Protein AF-A0AA91EGI0-F1 (afdb_monomer_lite)

Structure (mmCIF, N/CA/C/O backbone):
data_AF-A0AA91EGI0-F1
#
_entry.id   AF-A0AA91EGI0-F1
#
loop_
_atom_site.group_PDB
_atom_site.id
_atom_site.type_symbol
_atom_site.label_atom_id
_atom_site.label_alt_id
_atom_site.label_comp_id
_atom_site.label_asym_id
_atom_site.label_entity_id
_atom_site.label_seq_id
_atom_site.pdbx_PDB_ins_code
_atom_site.Cartn_x
_atom_site.Cartn_y
_atom_site.Cartn_z
_atom_site.occupancy
_atom_site.B_iso_or_equiv
_atom_site.auth_seq_id
_atom_site.auth_comp_id
_atom_site.auth_asym_id
_atom_site.auth_atom_id
_atom_site.pdbx_PDB_model_num
ATOM 1 N N . MET A 1 1 ? 1.683 24.222 38.535 1.00 49.41 1 MET A N 1
ATOM 2 C CA . MET A 1 1 ? 1.880 23.011 37.699 1.00 49.41 1 MET A CA 1
ATOM 3 C C . MET A 1 1 ? 2.970 23.287 36.663 1.00 49.41 1 MET A C 1
ATOM 5 O O . MET A 1 1 ? 3.128 24.421 36.233 1.00 49.41 1 MET A O 1
ATOM 9 N N . ARG A 1 2 ? 3.808 22.290 36.370 1.00 57.62 2 ARG A N 1
ATOM 10 C CA . ARG A 1 2 ? 5.199 22.400 35.882 1.00 57.62 2 ARG A CA 1
ATOM 11 C C . ARG A 1 2 ? 5.306 22.775 34.382 1.00 57.62 2 ARG A C 1
ATOM 13 O O . ARG A 1 2 ? 5.744 21.959 33.579 1.00 57.62 2 ARG A O 1
ATOM 20 N N . GLN A 1 3 ? 4.933 24.004 34.001 1.00 60.72 3 GLN A N 1
ATOM 21 C CA . GLN A 1 3 ? 4.967 24.496 32.603 1.00 60.72 3 GLN A CA 1
ATOM 22 C C . GLN A 1 3 ? 6.351 24.396 31.936 1.00 60.72 3 GLN A C 1
ATOM 24 O O . GLN A 1 3 ? 6.441 24.100 30.748 1.00 60.72 3 GLN A O 1
ATOM 29 N N . LYS A 1 4 ? 7.435 24.549 32.710 1.00 59.44 4 LYS A N 1
ATOM 30 C CA . LYS A 1 4 ? 8.814 24.420 32.206 1.00 59.44 4 LYS A CA 1
ATOM 31 C C . LYS A 1 4 ? 9.086 23.040 31.590 1.00 59.44 4 LYS A C 1
ATOM 33 O O . LYS A 1 4 ? 9.701 22.957 30.539 1.00 59.44 4 LYS A O 1
ATOM 38 N N . ASN A 1 5 ? 8.549 21.967 32.178 1.00 68.62 5 ASN A N 1
ATOM 39 C CA . ASN A 1 5 ? 8.732 20.611 31.651 1.00 68.62 5 ASN A CA 1
ATOM 40 C C . ASN A 1 5 ? 7.933 20.360 30.367 1.00 68.62 5 ASN A C 1
ATOM 42 O O . ASN A 1 5 ? 8.376 19.580 29.530 1.00 68.62 5 ASN A O 1
ATOM 46 N N . LEU A 1 6 ? 6.763 20.988 30.222 1.00 75.50 6 LEU A N 1
ATOM 47 C CA . LEU A 1 6 ? 5.947 20.899 29.008 1.00 75.50 6 LEU A CA 1
ATOM 48 C C . LEU A 1 6 ? 6.646 21.597 27.843 1.00 75.50 6 LEU A C 1
ATOM 50 O O . LEU A 1 6 ? 6.761 21.010 26.776 1.00 75.50 6 LEU A O 1
ATOM 54 N N . PHE A 1 7 ? 7.200 22.789 28.077 1.00 80.06 7 PHE A N 1
ATOM 55 C CA . PHE A 1 7 ? 7.939 23.520 27.051 1.00 80.06 7 PHE A CA 1
ATOM 56 C C . PHE A 1 7 ? 9.183 22.755 26.582 1.00 80.06 7 PHE A C 1
ATOM 58 O O . PHE A 1 7 ? 9.381 22.587 25.383 1.00 80.06 7 PHE A O 1
ATOM 65 N N . THR A 1 8 ? 9.977 22.205 27.509 1.00 81.38 8 THR A N 1
ATOM 66 C CA . THR A 1 8 ? 11.147 21.384 27.155 1.00 81.38 8 THR A CA 1
ATOM 67 C C . THR A 1 8 ? 10.755 20.119 26.386 1.00 81.38 8 THR A C 1
ATOM 69 O O . THR A 1 8 ? 11.442 19.753 25.438 1.00 81.38 8 THR A O 1
ATOM 72 N N . LYS A 1 9 ? 9.640 19.466 26.743 1.00 83.44 9 LYS A N 1
ATOM 73 C CA . LYS A 1 9 ? 9.131 18.284 26.025 1.00 83.44 9 LYS A CA 1
ATOM 74 C C . LYS A 1 9 ? 8.638 18.629 24.618 1.00 83.44 9 LYS A C 1
ATOM 76 O O . LYS A 1 9 ? 8.975 17.910 23.686 1.00 83.44 9 LYS A O 1
ATOM 81 N N . SER A 1 10 ? 7.896 19.724 24.453 1.00 86.44 10 SER A N 1
ATOM 82 C CA . SER A 1 10 ? 7.424 20.175 23.137 1.00 86.44 10 SER A CA 1
ATOM 83 C C . SER A 1 10 ? 8.574 20.637 22.243 1.00 86.44 10 SER A C 1
ATOM 85 O O . SER A 1 10 ? 8.596 20.302 21.064 1.00 86.44 10 SER A O 1
ATOM 87 N N . ALA A 1 11 ? 9.563 21.341 22.802 1.00 87.12 11 ALA A N 1
ATOM 88 C CA . ALA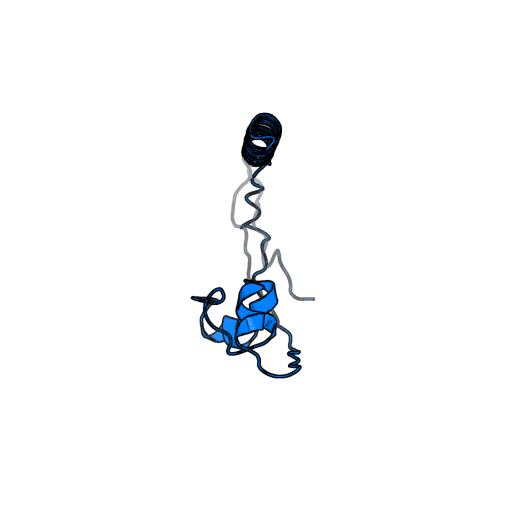 A 1 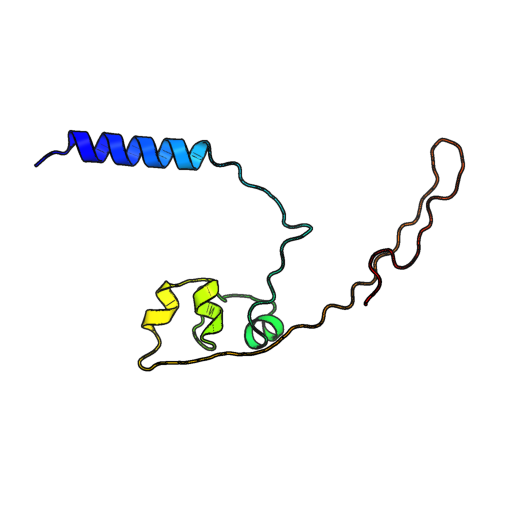11 ? 10.763 21.747 22.073 1.00 87.12 11 ALA A CA 1
ATOM 89 C C . ALA A 1 11 ? 11.605 20.536 21.644 1.00 87.12 11 ALA A C 1
ATOM 91 O O . ALA A 1 11 ? 12.072 20.487 20.510 1.00 87.12 11 ALA A O 1
ATOM 92 N N . LEU A 1 12 ? 11.748 19.530 22.515 1.00 88.00 12 LEU A N 1
ATOM 93 C CA . LEU A 1 12 ? 12.426 18.279 22.179 1.00 88.00 12 LEU A CA 1
ATOM 94 C C . LEU A 1 12 ? 11.671 17.502 21.092 1.00 88.00 12 LEU A C 1
ATOM 96 O O . LEU A 1 12 ? 12.293 17.034 20.147 1.00 88.00 12 LEU A O 1
ATOM 100 N N . ALA A 1 13 ? 10.342 17.401 21.187 1.00 85.94 13 ALA A N 1
ATOM 101 C CA . ALA A 1 13 ? 9.519 16.748 20.169 1.00 85.94 13 ALA A CA 1
ATOM 102 C C . ALA A 1 13 ? 9.614 17.461 18.810 1.00 85.94 13 ALA A C 1
ATOM 104 O O . ALA A 1 13 ? 9.762 16.802 17.785 1.00 85.94 13 ALA A O 1
ATOM 105 N N . ALA A 1 14 ? 9.603 18.798 18.802 1.00 87.06 14 ALA A N 1
ATOM 106 C CA . ALA A 1 14 ? 9.803 19.590 17.592 1.00 87.06 14 ALA A CA 1
ATOM 107 C C . ALA A 1 14 ? 11.211 19.391 17.006 1.00 87.06 14 ALA A C 1
ATOM 109 O O . ALA A 1 14 ? 11.347 19.200 15.802 1.00 87.06 14 ALA A O 1
ATOM 110 N N . ALA A 1 15 ? 12.251 19.370 17.844 1.00 86.50 15 ALA A N 1
ATOM 111 C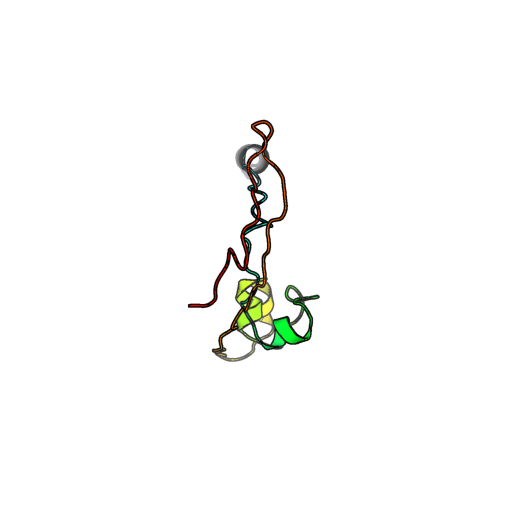 CA . ALA A 1 15 ? 13.620 19.111 17.403 1.00 86.50 15 ALA A CA 1
ATOM 112 C C . ALA A 1 15 ? 13.772 17.706 16.799 1.00 86.50 15 ALA A C 1
ATOM 114 O O . ALA A 1 15 ? 14.363 17.560 15.734 1.00 86.50 15 ALA A O 1
ATOM 115 N N . VAL A 1 16 ? 13.191 16.680 17.430 1.00 87.06 16 VAL A N 1
ATOM 116 C CA . VAL A 1 16 ? 13.184 15.307 16.900 1.00 87.06 16 VAL A CA 1
ATOM 117 C C . VAL A 1 16 ? 12.425 15.237 15.576 1.00 87.06 16 VAL A C 1
ATOM 119 O O . VAL A 1 16 ? 12.923 14.625 14.637 1.00 87.06 16 VAL A O 1
ATOM 122 N N . ALA A 1 17 ? 11.268 15.893 15.458 1.00 84.44 17 ALA A N 1
ATOM 123 C CA . ALA A 1 17 ? 10.501 15.938 14.213 1.00 84.44 17 ALA A CA 1
ATOM 124 C C . ALA A 1 17 ? 11.264 16.640 13.073 1.00 84.44 17 ALA A C 1
ATOM 126 O O . ALA A 1 17 ? 11.216 16.178 11.938 1.00 84.44 17 ALA A O 1
ATOM 127 N N . LEU A 1 18 ? 12.005 17.713 13.371 1.00 82.50 18 LEU A N 1
ATOM 128 C CA . LEU A 1 18 ? 12.833 18.429 12.391 1.00 82.50 18 LEU A CA 1
ATOM 129 C C . LEU A 1 18 ? 14.080 17.638 11.968 1.00 82.50 18 LEU A C 1
ATOM 131 O O . LEU A 1 18 ? 14.494 17.722 10.816 1.00 82.50 18 LEU A O 1
ATOM 135 N N . LEU A 1 19 ? 14.679 16.880 12.891 1.00 82.06 19 LEU A N 1
ATOM 136 C CA . LEU A 1 19 ? 15.842 16.023 12.625 1.00 82.06 19 LEU A CA 1
ATOM 137 C C . LEU A 1 19 ? 15.458 14.674 12.003 1.00 82.06 19 LEU A C 1
ATOM 139 O O . LEU A 1 19 ? 16.324 13.958 11.498 1.00 82.06 19 LEU A O 1
ATOM 143 N N . SER A 1 20 ? 14.175 14.315 12.039 1.00 78.25 20 SER A N 1
ATOM 144 C CA . SER A 1 20 ? 13.675 13.096 11.415 1.00 78.25 20 SER A CA 1
ATOM 145 C C . SER A 1 20 ? 13.864 13.195 9.906 1.00 78.25 20 SER A C 1
ATOM 147 O O . SER A 1 20 ? 13.316 14.069 9.236 1.00 78.25 20 SER A O 1
ATOM 149 N N . SER A 1 21 ? 14.672 12.292 9.358 1.00 66.06 21 SER A N 1
ATOM 150 C CA . SER A 1 21 ? 14.886 12.209 7.919 1.00 66.06 21 SER A CA 1
ATOM 151 C C . SER A 1 21 ? 13.595 11.743 7.248 1.00 66.06 21 SER A C 1
ATOM 153 O O . SER A 1 21 ? 13.157 10.612 7.447 1.00 66.06 21 SER A O 1
ATOM 155 N N . ASN A 1 22 ? 12.982 12.613 6.446 1.00 60.41 22 ASN A N 1
ATOM 156 C CA . ASN A 1 22 ? 11.888 12.220 5.566 1.00 60.41 22 ASN A CA 1
ATOM 157 C C . ASN A 1 22 ? 12.485 11.375 4.434 1.00 60.41 22 ASN A C 1
ATOM 159 O O . ASN A 1 22 ? 13.086 11.902 3.498 1.00 60.41 22 ASN A O 1
ATOM 163 N N . VAL A 1 23 ? 12.372 10.053 4.543 1.00 59.12 23 VAL A N 1
ATOM 164 C CA . VAL A 1 23 ? 12.741 9.138 3.462 1.00 59.12 23 VAL A CA 1
ATOM 165 C C . VAL A 1 23 ? 11.661 9.227 2.384 1.00 59.12 23 VAL A C 1
ATOM 167 O O . VAL A 1 23 ? 10.562 8.700 2.539 1.00 59.12 23 VAL A O 1
ATOM 170 N N . ASN A 1 24 ? 11.972 9.906 1.277 1.00 54.97 24 ASN A N 1
ATOM 171 C CA . ASN A 1 24 ? 11.154 9.895 0.064 1.00 54.97 24 ASN A CA 1
ATOM 172 C C . ASN A 1 24 ? 11.344 8.555 -0.660 1.00 54.97 24 ASN A C 1
ATOM 174 O O . ASN A 1 24 ? 12.056 8.463 -1.655 1.00 54.97 24 ASN A O 1
ATOM 178 N N . ALA A 1 25 ? 10.720 7.501 -0.137 1.00 51.19 25 ALA A N 1
ATOM 179 C CA . ALA A 1 25 ? 10.696 6.177 -0.755 1.00 51.19 25 ALA A CA 1
ATOM 180 C C . ALA A 1 25 ? 9.477 5.974 -1.664 1.00 51.19 25 ALA A C 1
ATOM 182 O O . ALA A 1 25 ? 9.086 4.837 -1.887 1.00 51.19 25 ALA A O 1
ATOM 183 N N . ALA A 1 26 ? 8.884 7.037 -2.224 1.00 56.47 26 ALA A N 1
ATOM 184 C CA . ALA A 1 26 ? 7.723 6.908 -3.112 1.00 56.47 26 ALA A CA 1
ATOM 185 C C . ALA A 1 26 ? 7.973 5.942 -4.292 1.00 56.47 26 ALA A C 1
ATOM 187 O O . ALA A 1 26 ? 7.035 5.325 -4.774 1.00 56.47 26 ALA A O 1
ATOM 188 N N . GLY A 1 27 ? 9.234 5.751 -4.709 1.00 63.09 27 GLY A N 1
ATOM 189 C CA . GLY A 1 27 ? 9.606 4.772 -5.739 1.00 63.09 27 GLY A CA 1
ATOM 190 C C . GLY A 1 27 ? 9.449 3.296 -5.339 1.00 63.09 27 GLY A C 1
ATOM 191 O O . GLY A 1 27 ? 9.342 2.454 -6.221 1.00 63.09 27 GLY A O 1
ATOM 192 N N . PHE A 1 28 ? 9.411 2.976 -4.041 1.00 73.06 28 PHE A N 1
ATOM 193 C CA . PHE A 1 28 ? 9.199 1.616 -3.512 1.00 73.06 28 PHE A CA 1
ATOM 194 C C . PHE A 1 28 ? 8.055 1.554 -2.488 1.00 73.06 28 PHE A C 1
ATOM 196 O O . PHE A 1 28 ? 7.884 0.553 -1.794 1.00 73.06 28 PHE A O 1
ATOM 203 N N . GLN A 1 29 ? 7.303 2.642 -2.329 1.00 74.12 29 GLN A N 1
ATOM 204 C CA . GLN A 1 29 ? 6.215 2.708 -1.372 1.00 74.12 29 GLN A CA 1
ATOM 205 C C . GLN A 1 29 ? 5.010 1.965 -1.940 1.00 74.12 29 GLN A C 1
ATOM 207 O O . GLN A 1 29 ? 4.450 2.365 -2.956 1.00 74.12 29 GLN A O 1
ATOM 212 N N . LEU A 1 30 ? 4.592 0.922 -1.233 1.00 80.06 30 LEU A N 1
ATOM 213 C CA . LEU A 1 30 ? 3.366 0.191 -1.516 1.00 80.06 30 LEU A CA 1
ATOM 214 C C . LEU A 1 30 ? 2.216 0.785 -0.705 1.00 80.06 30 LEU A C 1
ATOM 216 O O . LEU A 1 30 ? 2.366 1.087 0.484 1.00 80.06 30 LEU A O 1
ATOM 220 N N . ASN A 1 31 ? 1.073 0.974 -1.355 1.00 82.06 31 ASN A N 1
ATOM 221 C CA . ASN A 1 31 ? -0.150 1.470 -0.722 1.00 82.06 31 ASN A CA 1
ATOM 222 C C . ASN A 1 31 ? -1.262 0.409 -0.733 1.00 82.06 31 ASN A C 1
ATOM 224 O O . ASN A 1 31 ? -2.404 0.704 -0.395 1.00 82.06 31 ASN A O 1
ATOM 228 N N . GLU A 1 32 ? -0.929 -0.828 -1.100 1.00 84.56 32 GLU A N 1
ATOM 229 C CA . GLU A 1 32 ? -1.833 -1.959 -1.262 1.00 84.56 32 GLU A CA 1
ATOM 230 C C . GLU A 1 32 ? -2.223 -2.603 0.069 1.00 84.56 32 GLU A C 1
ATOM 232 O O . GLU A 1 32 ? -1.806 -3.710 0.397 1.00 84.56 32 GLU A O 1
ATOM 237 N N . PHE A 1 33 ? -3.049 -1.904 0.851 1.00 84.06 33 PHE A N 1
ATOM 238 C CA . PHE A 1 33 ? -3.561 -2.414 2.131 1.00 84.06 33 PHE A CA 1
ATOM 239 C C . PHE A 1 33 ? -5.056 -2.776 2.108 1.00 8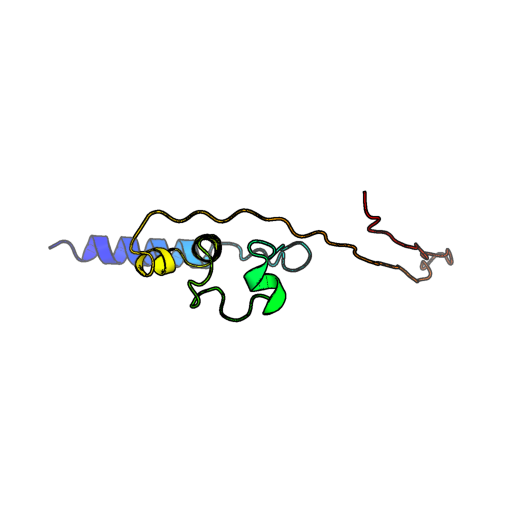4.06 33 PHE A C 1
ATOM 241 O O . PHE A 1 33 ? -5.539 -3.416 3.039 1.00 84.06 33 PHE A O 1
ATOM 248 N N . SER A 1 34 ? -5.809 -2.381 1.074 1.00 85.44 34 SER A N 1
ATOM 249 C CA . SER A 1 34 ? -7.245 -2.672 0.951 1.00 85.44 34 SER A CA 1
ATOM 250 C C . SER A 1 34 ? -7.680 -2.785 -0.509 1.00 85.44 34 SER A C 1
ATOM 252 O O . SER A 1 34 ? -7.417 -1.893 -1.312 1.00 85.44 34 SER A O 1
ATOM 254 N N . ALA A 1 35 ? -8.420 -3.847 -0.841 1.00 86.12 35 ALA A N 1
ATOM 255 C CA . ALA A 1 35 ? -9.028 -4.011 -2.163 1.00 86.12 35 ALA A CA 1
ATOM 256 C C . ALA A 1 35 ? -10.143 -2.978 -2.429 1.00 86.12 35 ALA A C 1
ATOM 258 O O . ALA A 1 35 ? -10.310 -2.528 -3.561 1.00 86.12 35 ALA A O 1
ATOM 259 N N . ALA A 1 36 ? -10.871 -2.549 -1.389 1.00 85.94 36 ALA A N 1
ATOM 260 C CA . ALA A 1 36 ? -11.842 -1.457 -1.510 1.00 85.94 36 ALA A CA 1
ATOM 261 C C . ALA A 1 36 ? -11.136 -0.124 -1.812 1.00 85.94 36 ALA A C 1
ATOM 263 O O . ALA A 1 36 ? -11.583 0.643 -2.665 1.00 85.94 36 ALA A O 1
ATOM 264 N N . GLY A 1 37 ? -9.982 0.098 -1.171 1.00 85.00 37 GLY A N 1
ATOM 265 C CA . GLY A 1 37 ? -9.090 1.216 -1.461 1.00 85.00 37 GLY A CA 1
ATOM 266 C C . GLY A 1 37 ? -8.573 1.183 -2.900 1.00 85.00 37 GLY A C 1
ATOM 267 O O . GLY A 1 37 ? -8.653 2.201 -3.582 1.00 85.00 37 GLY A O 1
ATOM 268 N N . LEU A 1 38 ? -8.135 0.021 -3.402 1.00 87.75 38 LEU A N 1
ATOM 269 C CA . LEU A 1 38 ? -7.671 -0.151 -4.787 1.00 87.75 38 LEU A CA 1
ATOM 270 C C . LEU A 1 38 ? -8.705 0.348 -5.812 1.00 87.75 38 LEU A C 1
ATOM 272 O O . LEU A 1 38 ? -8.353 1.105 -6.714 1.00 87.75 38 LEU A O 1
ATOM 276 N N . GLY A 1 39 ? -9.988 0.009 -5.630 1.00 87.25 39 GLY A N 1
ATOM 277 C CA . GLY A 1 39 ? -11.077 0.472 -6.503 1.00 87.25 39 GLY A CA 1
ATOM 278 C C . GLY A 1 39 ? -11.302 1.992 -6.491 1.00 87.25 39 GLY A C 1
ATOM 279 O O . GLY A 1 39 ? -11.839 2.544 -7.449 1.00 87.25 39 GLY A O 1
ATOM 280 N N . ARG A 1 40 ? -10.858 2.684 -5.436 1.00 89.44 40 ARG A N 1
ATOM 281 C CA . ARG A 1 40 ? -10.893 4.152 -5.298 1.00 89.44 40 ARG A CA 1
ATOM 282 C C . ARG A 1 40 ? -9.523 4.806 -5.512 1.00 89.44 40 ARG A C 1
ATOM 284 O O . ARG A 1 40 ? -9.350 5.973 -5.157 1.00 89.44 40 ARG A O 1
ATOM 291 N N . ALA A 1 41 ? -8.542 4.068 -6.039 1.00 87.00 41 ALA A N 1
ATOM 292 C CA . ALA A 1 41 ? -7.144 4.499 -6.140 1.00 87.00 41 ALA A CA 1
ATOM 293 C C . ALA A 1 41 ? -6.564 5.010 -4.799 1.00 87.00 41 ALA A C 1
ATOM 295 O O . ALA A 1 41 ? -5.748 5.928 -4.761 1.00 87.00 41 ALA A O 1
ATOM 296 N N . TYR A 1 42 ? -7.022 4.436 -3.682 1.00 85.25 42 TYR A N 1
ATOM 297 C CA . TYR A 1 42 ? -6.703 4.806 -2.298 1.00 85.25 42 TYR A CA 1
ATOM 298 C C . TYR A 1 42 ? -7.030 6.257 -1.913 1.00 85.25 42 TYR A C 1
ATOM 300 O O . TYR A 1 42 ? -6.517 6.786 -0.921 1.00 85.25 42 TYR A O 1
ATOM 308 N N . SER A 1 43 ? -7.911 6.911 -2.672 1.00 85.62 43 SER A N 1
ATOM 309 C CA . SER A 1 43 ? -8.371 8.261 -2.367 1.00 85.62 43 SER A CA 1
ATOM 310 C C . SER A 1 43 ? -9.265 8.265 -1.126 1.00 85.62 43 SER A C 1
ATOM 312 O O . SER A 1 43 ? -10.225 7.498 -1.034 1.00 85.62 43 SER A O 1
ATOM 314 N N . GLY A 1 44 ? -8.956 9.143 -0.166 1.00 83.06 44 GLY A N 1
ATOM 315 C CA . GLY A 1 44 ? -9.777 9.343 1.031 1.00 83.06 44 GLY A CA 1
ATOM 316 C C . GLY A 1 44 ? -9.676 8.245 2.096 1.00 83.06 44 GLY A C 1
ATOM 317 O O . GLY A 1 44 ? -10.432 8.286 3.061 1.00 83.06 44 GLY A O 1
ATOM 318 N N . GLU A 1 45 ? -8.724 7.311 1.991 1.00 82.12 45 GLU A N 1
ATOM 319 C CA . GLU A 1 45 ? -8.585 6.176 2.926 1.00 82.12 45 GLU A CA 1
ATOM 320 C C . GLU A 1 45 ? -8.331 6.561 4.391 1.00 82.12 45 GLU A C 1
ATOM 322 O O . GLU A 1 45 ? -8.495 5.746 5.288 1.00 82.12 45 GLU A O 1
ATOM 327 N N . GLY A 1 46 ? -7.941 7.807 4.662 1.00 82.50 46 GLY A N 1
ATOM 328 C CA . GLY A 1 46 ? -7.825 8.318 6.029 1.00 82.50 46 GLY A CA 1
ATOM 329 C C . GLY A 1 46 ? -9.152 8.763 6.654 1.00 82.50 46 GLY A C 1
ATOM 330 O O . GLY A 1 46 ? -9.171 9.067 7.843 1.00 82.50 46 GLY A O 1
ATOM 331 N N . ALA A 1 47 ? -10.236 8.838 5.879 1.00 87.06 47 ALA A N 1
ATOM 332 C CA . ALA A 1 47 ? -11.535 9.368 6.304 1.00 87.06 47 ALA A CA 1
ATOM 333 C C . ALA A 1 47 ? -12.704 8.395 6.064 1.00 87.06 47 ALA A C 1
ATOM 335 O O . ALA A 1 47 ? -13.817 8.666 6.507 1.00 87.06 47 ALA A O 1
ATOM 336 N N . ILE A 1 48 ? -12.462 7.281 5.369 1.00 84.50 48 ILE A N 1
ATOM 337 C CA . ILE A 1 48 ? -13.475 6.285 5.014 1.00 84.50 48 ILE A CA 1
ATOM 338 C C . ILE A 1 48 ? -13.228 5.020 5.843 1.00 84.50 48 ILE A C 1
ATOM 340 O O . ILE A 1 48 ? -12.138 4.462 5.811 1.00 84.50 48 ILE A O 1
ATOM 344 N N . ALA A 1 49 ? -14.243 4.577 6.588 1.00 86.06 49 ALA A N 1
ATOM 345 C CA . ALA A 1 49 ? -14.215 3.370 7.418 1.00 86.06 49 ALA A CA 1
ATOM 346 C C . ALA A 1 49 ? -15.103 2.257 6.828 1.00 86.06 49 ALA A C 1
ATOM 348 O O . ALA A 1 49 ? -15.878 1.625 7.540 1.00 86.06 49 ALA A O 1
ATOM 349 N N . ASP A 1 50 ? -15.030 2.047 5.511 1.00 84.50 50 ASP A N 1
ATOM 350 C CA . ASP A 1 50 ? -15.756 0.970 4.822 1.00 84.50 50 ASP A CA 1
ATOM 351 C C . ASP A 1 50 ? -15.087 -0.403 5.015 1.00 84.50 50 ASP A C 1
ATOM 353 O O . ASP A 1 50 ? -15.758 -1.434 4.960 1.00 84.50 50 ASP A O 1
ATOM 357 N N . THR A 1 51 ? -13.776 -0.419 5.288 1.00 86.44 51 THR A N 1
ATOM 358 C CA . THR A 1 51 ? -13.011 -1.626 5.611 1.00 86.44 51 THR A CA 1
ATOM 359 C C . THR A 1 51 ? -12.151 -1.443 6.865 1.00 86.44 51 THR A C 1
ATOM 361 O O . THR A 1 51 ? -11.517 -0.396 7.036 1.00 86.44 51 THR A O 1
ATOM 364 N N . PRO A 1 52 ? -12.053 -2.459 7.749 1.00 86.25 52 PRO A N 1
ATOM 365 C CA . PRO A 1 52 ? -11.171 -2.406 8.921 1.00 86.25 52 PRO A CA 1
ATOM 366 C C . PRO A 1 52 ? -9.703 -2.157 8.556 1.00 86.25 52 PRO A C 1
ATOM 368 O O . PRO A 1 52 ? -8.939 -1.635 9.363 1.00 86.25 52 PRO A O 1
ATOM 371 N N . ALA A 1 53 ? -9.309 -2.494 7.324 1.00 85.56 53 ALA A N 1
ATOM 372 C CA . ALA A 1 53 ? -7.974 -2.251 6.797 1.00 85.56 53 ALA A CA 1
ATOM 373 C C . ALA A 1 53 ? -7.615 -0.755 6.729 1.00 85.56 53 ALA A C 1
ATOM 375 O O . ALA A 1 53 ? -6.447 -0.414 6.913 1.00 85.56 53 ALA A O 1
ATOM 376 N N . SER A 1 54 ? -8.586 0.150 6.562 1.00 85.25 54 SER A N 1
ATOM 377 C CA . SER A 1 54 ? -8.347 1.603 6.538 1.00 85.25 54 SER A CA 1
ATOM 378 C C . SER A 1 54 ? -7.861 2.140 7.897 1.00 85.25 54 SER A C 1
ATOM 380 O O . SER A 1 54 ? -7.170 3.158 7.954 1.00 85.25 54 SER A O 1
ATOM 382 N N . ALA A 1 55 ? -8.080 1.401 8.996 1.00 86.19 55 ALA A N 1
ATOM 383 C CA . ALA A 1 55 ? -7.474 1.706 10.294 1.00 86.19 55 ALA A CA 1
ATOM 384 C C . ALA A 1 55 ? -5.935 1.645 10.281 1.00 86.19 55 ALA A C 1
ATOM 386 O O . ALA A 1 55 ? -5.293 2.339 11.070 1.00 86.19 55 ALA A O 1
ATOM 387 N N . SER A 1 56 ? -5.333 0.863 9.372 1.00 85.31 56 SER A N 1
ATOM 388 C CA . SER A 1 56 ? -3.875 0.857 9.176 1.00 85.31 56 SER A CA 1
ATOM 389 C C .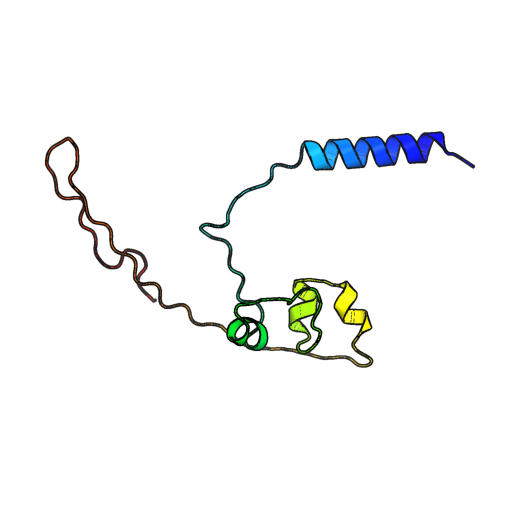 SER A 1 56 ? -3.355 2.191 8.629 1.00 85.31 56 SER A C 1
ATOM 391 O O . SER A 1 56 ? -2.221 2.574 8.910 1.00 85.31 56 SER A O 1
ATOM 393 N N . ARG A 1 57 ? -4.200 2.927 7.892 1.00 86.19 57 ARG A N 1
ATOM 394 C CA . ARG A 1 57 ? -3.901 4.258 7.355 1.00 86.19 57 ARG A CA 1
ATOM 395 C C . ARG A 1 57 ? -4.220 5.370 8.352 1.00 86.19 57 ARG A C 1
ATOM 397 O O . ARG A 1 57 ? -3.457 6.329 8.444 1.00 86.19 57 ARG A O 1
ATOM 404 N N . ASN A 1 58 ? -5.332 5.255 9.081 1.00 89.31 58 ASN A N 1
ATOM 405 C CA . ASN A 1 58 ? -5.712 6.175 10.154 1.00 89.31 58 ASN A CA 1
ATOM 406 C C . ASN A 1 58 ? -6.359 5.418 11.335 1.00 89.31 58 ASN A C 1
ATOM 408 O O . ASN A 1 58 ? -7.534 5.053 11.250 1.00 89.31 58 ASN A O 1
ATOM 412 N N . PRO A 1 59 ? -5.659 5.261 12.475 1.00 86.94 59 PRO A N 1
ATOM 413 C CA . PRO A 1 59 ? -6.185 4.565 13.651 1.00 86.94 59 PRO A CA 1
ATOM 414 C C . PRO A 1 59 ? -7.463 5.185 14.228 1.00 86.94 59 PRO A C 1
ATOM 416 O O . PRO A 1 59 ? -8.239 4.485 14.876 1.00 86.94 59 PRO A O 1
ATOM 419 N N . ALA A 1 60 ? -7.720 6.478 13.988 1.00 89.94 60 ALA A N 1
ATOM 420 C CA . ALA A 1 60 ? -8.939 7.138 14.458 1.00 89.94 60 ALA A CA 1
ATOM 421 C C . ALA A 1 60 ? -10.211 6.539 13.832 1.00 89.94 60 ALA A C 1
ATOM 423 O O . ALA A 1 60 ? -11.277 6.604 14.446 1.00 89.94 60 ALA A O 1
ATOM 424 N N . LEU A 1 61 ? -10.105 5.899 12.661 1.00 89.50 61 LEU A N 1
ATOM 425 C CA . LEU A 1 61 ? -11.227 5.224 12.003 1.00 89.50 61 LEU A CA 1
ATOM 426 C C . LEU A 1 61 ? -11.747 4.017 12.794 1.00 89.50 61 LEU A C 1
ATOM 428 O O . LEU A 1 61 ? -12.895 3.632 12.603 1.00 89.50 61 LEU A O 1
ATOM 432 N N . LEU A 1 62 ? -10.967 3.468 13.735 1.00 89.75 62 LEU A N 1
ATOM 433 C CA . LEU A 1 62 ? -11.450 2.423 14.649 1.00 89.75 62 LEU A CA 1
ATOM 434 C C . LEU A 1 62 ? -12.634 2.893 15.504 1.00 89.75 62 LEU A C 1
ATOM 436 O O . LEU A 1 62 ? -13.459 2.073 15.890 1.00 89.75 62 LEU A O 1
ATOM 440 N N . SER A 1 63 ? -12.758 4.202 15.751 1.00 91.88 63 SER A N 1
ATOM 441 C CA . SER A 1 63 ? -13.897 4.776 16.481 1.00 91.88 63 SER A CA 1
ATOM 442 C C . SER A 1 63 ? -15.228 4.693 15.728 1.00 91.88 63 SER A C 1
ATOM 444 O O . SER A 1 63 ? -16.273 4.867 16.344 1.00 91.88 63 SER A O 1
ATOM 446 N N . MET A 1 64 ? -15.204 4.420 14.418 1.00 90.12 64 MET A N 1
ATOM 447 C CA . MET A 1 64 ? -16.408 4.243 13.599 1.00 90.12 64 MET A CA 1
ATOM 448 C C . MET A 1 64 ? -16.932 2.795 13.616 1.00 90.12 64 MET A C 1
ATOM 450 O O . MET A 1 64 ? -17.951 2.515 12.990 1.00 90.12 64 MET A O 1
ATOM 454 N N . TYR A 1 65 ? -16.248 1.872 14.305 1.00 89.56 65 TYR A N 1
ATOM 455 C CA . TYR A 1 65 ? -16.657 0.471 14.420 1.00 89.56 65 TYR A CA 1
ATOM 456 C C . TYR A 1 65 ? -17.238 0.173 15.804 1.00 89.56 65 TYR A C 1
ATOM 458 O O . TYR A 1 65 ? -16.530 0.202 16.807 1.00 89.56 65 TYR A O 1
ATOM 466 N N . ASP A 1 66 ? -18.509 -0.227 15.844 1.00 92.69 66 ASP A N 1
ATOM 467 C CA . ASP A 1 66 ? -19.210 -0.565 17.096 1.00 92.69 66 ASP A CA 1
ATOM 468 C C . ASP A 1 66 ? -18.947 -2.003 17.586 1.00 92.69 66 ASP A C 1
ATOM 470 O O . ASP A 1 66 ? -19.384 -2.407 18.663 1.00 92.69 66 ASP A O 1
ATOM 474 N N . ARG A 1 67 ? -18.272 -2.821 16.772 1.00 92.06 67 ARG A N 1
ATOM 475 C CA . ARG A 1 67 ? -18.020 -4.247 17.027 1.00 92.06 67 ARG A CA 1
ATOM 476 C C . ARG A 1 67 ? -16.692 -4.691 16.416 1.00 92.06 67 ARG A C 1
ATOM 478 O O . ARG A 1 67 ? -16.241 -4.071 15.452 1.00 92.06 67 ARG A O 1
ATOM 485 N N . PRO A 1 68 ? -16.089 -5.786 16.915 1.00 91.44 68 PRO A N 1
ATOM 486 C CA . PRO A 1 68 ? -14.912 -6.377 16.289 1.00 91.44 68 PRO A CA 1
ATOM 487 C C . PRO A 1 68 ? -15.161 -6.664 14.803 1.00 91.44 68 PRO A C 1
ATOM 489 O O . PRO A 1 68 ? -16.153 -7.301 14.445 1.00 91.44 68 PRO A O 1
ATOM 492 N N . ALA A 1 69 ? -14.257 -6.190 13.948 1.00 89.94 69 ALA A N 1
ATOM 493 C CA . ALA A 1 69 ? -14.337 -6.333 12.501 1.00 89.94 69 ALA A CA 1
ATOM 494 C C . ALA A 1 69 ? -12.976 -6.772 11.939 1.00 89.94 69 ALA A C 1
ATOM 496 O O . ALA A 1 69 ? -11.928 -6.362 12.435 1.00 89.94 69 ALA A O 1
ATOM 497 N N . MET A 1 70 ? -12.996 -7.623 10.914 1.00 89.50 70 MET A N 1
ATOM 498 C CA . MET A 1 70 ? -11.805 -8.212 10.296 1.00 89.50 70 MET A CA 1
ATOM 499 C C . MET A 1 70 ? -11.869 -8.032 8.777 1.00 89.50 70 MET A C 1
ATOM 501 O O . MET A 1 70 ? -12.940 -8.157 8.189 1.00 89.50 70 MET A O 1
ATOM 505 N N . SER A 1 71 ? -10.723 -7.746 8.154 1.00 87.00 71 SER A N 1
ATOM 506 C CA . SER A 1 71 ? -10.562 -7.645 6.700 1.00 87.00 71 SER A CA 1
ATOM 507 C C . SER A 1 71 ? -9.353 -8.462 6.264 1.00 87.00 71 SER A C 1
ATOM 509 O O . SER A 1 71 ? -8.294 -8.358 6.881 1.00 87.00 71 SER A O 1
ATOM 511 N N . ILE A 1 72 ? -9.510 -9.260 5.210 1.00 89.75 72 ILE A N 1
ATOM 512 C CA . ILE A 1 72 ? -8.441 -10.054 4.603 1.00 89.75 72 ILE A CA 1
ATOM 513 C C . ILE A 1 72 ? -8.572 -10.001 3.082 1.00 89.75 72 ILE A C 1
ATOM 515 O O . ILE A 1 72 ? -9.674 -10.062 2.540 1.00 89.75 72 ILE A O 1
ATOM 519 N N . GLY A 1 73 ? -7.444 -9.867 2.396 1.00 87.88 73 GLY A N 1
ATOM 520 C CA . GLY A 1 73 ? -7.372 -9.786 0.945 1.00 87.88 73 GLY A CA 1
ATOM 521 C C . GLY A 1 73 ? -5.923 -9.660 0.488 1.00 87.88 73 GLY A C 1
ATOM 522 O O . GLY A 1 73 ? -5.014 -9.575 1.312 1.00 87.88 73 GLY A O 1
ATOM 523 N N . GLY A 1 74 ? -5.716 -9.650 -0.824 1.00 89.69 74 GLY A N 1
ATOM 524 C CA . GLY A 1 74 ? -4.407 -9.458 -1.439 1.00 89.69 74 GLY A CA 1
ATOM 525 C C . GLY A 1 74 ? -4.535 -8.668 -2.734 1.00 89.69 74 GLY A C 1
ATOM 526 O O . GLY A 1 74 ? -5.607 -8.634 -3.340 1.00 89.69 74 GLY A O 1
ATOM 527 N N . VAL A 1 75 ? -3.443 -8.027 -3.141 1.00 88.44 75 VAL A N 1
ATOM 528 C CA . VAL A 1 75 ? -3.335 -7.309 -4.413 1.00 88.44 75 VAL A CA 1
ATOM 529 C C . VAL A 1 75 ? -2.180 -7.922 -5.191 1.00 88.44 75 VAL A C 1
ATOM 531 O O . VAL A 1 75 ? -1.076 -8.041 -4.665 1.00 88.44 75 VAL A O 1
ATOM 534 N N . PHE A 1 76 ? -2.448 -8.337 -6.427 1.00 89.56 76 PHE A N 1
ATOM 535 C CA . PHE A 1 76 ? -1.419 -8.773 -7.364 1.00 89.56 76 PHE A CA 1
ATOM 536 C C . PHE A 1 76 ? -1.011 -7.582 -8.232 1.00 89.56 76 PHE A C 1
ATOM 538 O O . PHE A 1 76 ? -1.876 -6.913 -8.798 1.00 89.56 76 PHE A O 1
ATOM 545 N N . ILE A 1 77 ? 0.291 -7.313 -8.304 1.00 86.38 77 ILE A N 1
ATOM 546 C CA . ILE A 1 77 ? 0.867 -6.226 -9.097 1.00 86.38 77 ILE A CA 1
ATOM 547 C C . ILE A 1 77 ? 1.681 -6.872 -10.216 1.00 86.38 77 ILE A C 1
ATOM 549 O O . ILE A 1 77 ? 2.607 -7.628 -9.933 1.00 86.38 77 ILE A O 1
ATOM 553 N N . ASP A 1 78 ? 1.334 -6.555 -11.461 1.00 88.75 78 ASP A N 1
ATOM 554 C CA . ASP A 1 78 ? 2.045 -6.983 -12.671 1.00 88.75 78 ASP A CA 1
ATOM 555 C C . ASP A 1 78 ? 2.695 -5.755 -13.327 1.00 88.75 78 ASP A C 1
ATOM 557 O O . ASP A 1 78 ? 2.031 -5.042 -14.088 1.00 88.75 78 ASP A O 1
ATOM 561 N N . PRO A 1 79 ? 3.931 -5.392 -12.934 1.00 86.38 79 PRO A N 1
ATOM 562 C CA . PRO A 1 79 ? 4.604 -4.225 -13.479 1.00 86.38 79 PRO A CA 1
ATOM 563 C C . PRO A 1 79 ? 5.289 -4.561 -14.808 1.00 86.38 79 PRO A C 1
ATOM 565 O O . PRO A 1 79 ? 6.083 -5.490 -14.892 1.00 86.38 79 PRO A O 1
ATOM 568 N N . ASP A 1 80 ? 5.063 -3.733 -15.827 1.00 87.94 80 ASP A N 1
ATOM 569 C CA . ASP A 1 80 ? 5.834 -3.769 -17.072 1.00 87.94 80 ASP A CA 1
ATOM 570 C C . ASP A 1 80 ? 6.842 -2.614 -17.078 1.00 87.94 80 ASP A C 1
ATOM 572 O O . ASP A 1 80 ? 6.465 -1.437 -17.113 1.00 87.94 80 ASP A O 1
ATOM 576 N N . VAL A 1 81 ? 8.133 -2.943 -16.971 1.00 86.25 81 VAL A N 1
ATOM 577 C CA . VAL A 1 81 ? 9.213 -1.951 -16.887 1.00 86.25 81 VAL A CA 1
ATOM 578 C C . VAL A 1 81 ? 10.303 -2.266 -17.902 1.00 86.25 81 VAL A C 1
ATOM 580 O O . VAL A 1 81 ? 11.034 -3.249 -17.782 1.00 86.25 81 VAL A O 1
ATOM 583 N N . ASP A 1 82 ? 10.462 -1.361 -18.862 1.00 89.25 82 ASP A N 1
ATOM 584 C CA . ASP A 1 82 ? 11.460 -1.433 -19.922 1.00 89.25 82 ASP A CA 1
ATOM 585 C C . ASP A 1 82 ? 12.493 -0.306 -19.794 1.00 89.25 82 ASP A C 1
ATOM 587 O O . ASP A 1 82 ? 12.156 0.856 -19.564 1.00 89.25 82 ASP A O 1
ATOM 591 N N . ILE A 1 83 ? 13.766 -0.633 -20.024 1.00 89.62 83 ILE A N 1
ATOM 592 C CA . ILE A 1 83 ? 14.860 0.336 -20.151 1.00 89.62 83 ILE A CA 1
ATOM 593 C C . ILE A 1 83 ? 15.287 0.399 -21.615 1.00 89.62 83 ILE A C 1
ATOM 595 O O . ILE A 1 83 ? 15.538 -0.627 -22.248 1.00 89.62 83 ILE A O 1
ATOM 599 N N . SER A 1 84 ? 15.436 1.612 -22.148 1.00 90.75 84 SER A N 1
ATOM 600 C CA . SER A 1 84 ? 16.044 1.857 -23.458 1.00 90.75 84 SER A CA 1
ATOM 601 C C . SER A 1 84 ? 17.142 2.910 -23.363 1.00 90.75 84 SER A C 1
ATOM 603 O O . SER A 1 84 ? 16.922 3.971 -22.778 1.00 90.75 84 SER A O 1
ATOM 605 N N . GLY A 1 85 ? 18.307 2.660 -23.963 1.00 88.81 85 GLY A N 1
ATOM 606 C CA . GLY A 1 85 ? 19.402 3.630 -23.949 1.00 88.81 85 GLY A CA 1
ATOM 607 C C . GLY A 1 85 ? 20.695 3.146 -24.604 1.00 88.81 85 GLY A C 1
ATOM 608 O O . GLY A 1 85 ? 20.854 1.971 -24.948 1.00 88.81 85 GLY A O 1
ATOM 609 N N . ARG A 1 86 ? 21.649 4.071 -24.768 1.00 90.94 86 ARG A N 1
ATOM 610 C CA . ARG A 1 86 ? 23.018 3.783 -25.217 1.00 90.94 86 ARG A CA 1
ATOM 611 C C . ARG A 1 86 ? 24.010 4.293 -24.176 1.00 90.94 86 ARG A C 1
ATOM 613 O O . ARG A 1 86 ? 23.932 5.442 -23.756 1.00 90.94 86 ARG A O 1
ATOM 620 N N . SER A 1 87 ? 24.942 3.436 -23.779 1.00 88.06 87 SER A N 1
ATOM 621 C CA . SER A 1 87 ? 26.076 3.801 -22.932 1.00 88.06 87 SER A CA 1
ATOM 622 C C . SER A 1 87 ? 26.968 4.833 -23.641 1.00 88.06 87 SER A C 1
ATOM 624 O O . SER A 1 87 ? 27.104 4.758 -24.866 1.00 88.06 87 SER A O 1
ATOM 626 N N . PRO A 1 88 ? 27.664 5.719 -22.902 1.00 87.38 88 PRO A N 1
ATOM 627 C CA . PRO A 1 88 ? 28.718 6.581 -23.445 1.00 87.38 88 PRO A CA 1
ATOM 628 C C . PRO A 1 88 ? 29.832 5.821 -24.186 1.00 87.38 88 PRO A C 1
ATOM 630 O O . PRO A 1 88 ? 30.432 6.356 -25.110 1.00 87.38 88 PRO A O 1
ATOM 633 N N . SER A 1 89 ? 30.074 4.551 -23.835 1.00 89.44 89 SER A N 1
ATOM 634 C CA . SER A 1 89 ? 30.997 3.649 -24.549 1.00 89.44 89 SER A CA 1
ATOM 635 C C . SER A 1 89 ? 30.407 3.047 -25.832 1.00 89.44 89 SER A C 1
ATOM 637 O O . SER A 1 89 ? 31.006 2.168 -26.452 1.00 89.44 89 SER A O 1
ATOM 639 N N . GLY A 1 90 ? 29.203 3.472 -26.215 1.00 85.06 90 GLY A N 1
ATOM 640 C CA . GLY A 1 90 ? 28.519 2.996 -27.400 1.00 85.06 90 GLY A CA 1
ATOM 641 C C . GLY A 1 90 ? 28.014 1.566 -27.270 1.00 85.06 90 GLY A C 1
ATOM 642 O O . GLY A 1 90 ? 27.911 0.915 -28.292 1.00 85.06 90 GLY A O 1
ATOM 643 N N . GLN A 1 91 ? 27.653 1.071 -26.084 1.00 86.94 91 GLN A N 1
ATOM 644 C CA . GLN A 1 91 ? 26.965 -0.223 -25.887 1.00 86.94 91 GLN A CA 1
ATOM 645 C C . GLN A 1 91 ? 25.456 -0.029 -25.674 1.00 86.94 91 GLN A C 1
ATOM 647 O O . GLN A 1 91 ? 25.038 1.027 -25.201 1.00 86.94 91 GLN A O 1
ATOM 652 N N . SER A 1 92 ? 24.624 -1.006 -26.047 1.00 86.44 92 SER A N 1
ATOM 653 C CA . SER A 1 92 ? 23.176 -0.939 -25.780 1.00 86.44 92 SER A CA 1
ATOM 654 C C . SER A 1 92 ? 22.894 -1.163 -24.293 1.00 86.44 92 SER A C 1
ATOM 656 O O . SER A 1 92 ? 23.480 -2.052 -23.685 1.00 86.44 92 SER A O 1
ATOM 658 N N . LEU A 1 93 ? 21.997 -0.355 -23.728 1.00 85.62 93 LEU A N 1
ATOM 659 C CA . LEU A 1 93 ? 21.470 -0.492 -22.366 1.00 85.62 93 LEU A CA 1
ATOM 660 C C . LEU A 1 93 ? 20.014 -0.978 -22.380 1.00 85.62 93 LEU A C 1
ATOM 662 O O . LEU A 1 93 ? 19.295 -0.810 -21.400 1.00 85.62 93 LEU A O 1
ATOM 666 N N . ASN A 1 94 ? 19.554 -1.518 -23.512 1.00 89.31 94 ASN A N 1
ATOM 667 C CA . ASN A 1 94 ? 18.178 -1.964 -23.643 1.00 89.31 94 ASN A CA 1
ATOM 668 C C . ASN A 1 94 ? 17.964 -3.210 -22.780 1.00 89.31 94 ASN A C 1
ATOM 670 O O . AS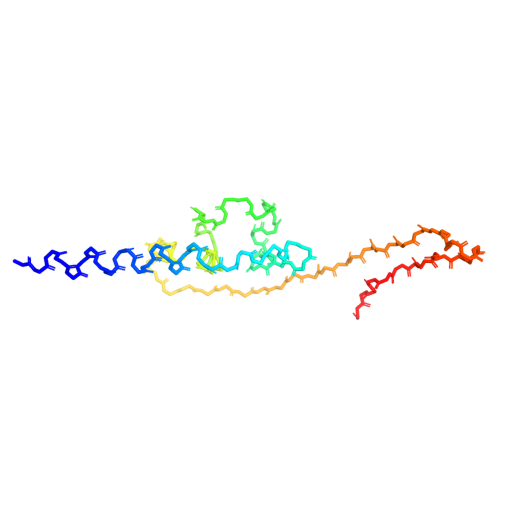N A 1 94 ? 18.619 -4.228 -22.998 1.00 89.31 94 ASN A O 1
ATOM 674 N N . ALA A 1 95 ? 17.027 -3.132 -21.843 1.00 85.19 95 ALA A N 1
ATOM 675 C CA . ALA A 1 95 ? 16.603 -4.252 -21.018 1.00 85.19 95 ALA A CA 1
ATOM 676 C C . ALA A 1 95 ? 15.077 -4.293 -21.016 1.00 85.19 95 ALA A C 1
ATOM 678 O O . ALA A 1 95 ? 14.429 -3.270 -20.800 1.00 85.19 95 ALA A O 1
ATOM 679 N N . LYS A 1 96 ? 14.518 -5.463 -21.317 1.00 86.25 96 LYS A N 1
ATOM 680 C CA . LYS A 1 96 ? 13.074 -5.680 -21.369 1.00 86.25 96 LYS A CA 1
ATOM 681 C C . LYS A 1 96 ? 12.598 -6.340 -20.091 1.00 86.25 96 LYS A C 1
ATOM 683 O O . LYS A 1 96 ? 13.276 -7.256 -19.628 1.00 86.25 96 LYS A O 1
ATOM 688 N N . ASN A 1 97 ? 11.457 -5.887 -19.578 1.00 81.94 97 ASN A N 1
ATOM 689 C CA . ASN A 1 97 ? 10.814 -6.423 -18.383 1.00 81.94 97 ASN A CA 1
ATOM 690 C C . ASN A 1 97 ? 11.800 -6.637 -17.215 1.00 81.94 97 ASN A C 1
ATOM 692 O O . ASN A 1 97 ? 12.089 -7.761 -16.802 1.00 81.94 97 ASN A O 1
ATOM 696 N N . ILE A 1 98 ? 12.366 -5.543 -16.706 1.00 81.69 98 ILE A N 1
ATOM 697 C CA . ILE A 1 98 ? 13.328 -5.582 -15.591 1.00 81.69 98 ILE A CA 1
ATOM 698 C C . ILE A 1 98 ? 12.671 -5.894 -14.237 1.00 81.69 98 ILE A C 1
ATOM 700 O O . ILE A 1 98 ? 13.380 -6.090 -13.250 1.00 81.69 98 ILE A O 1
ATOM 704 N N . ALA A 1 99 ? 11.338 -5.912 -14.183 1.00 81.06 99 ALA A N 1
ATOM 705 C CA . ALA A 1 99 ? 10.543 -6.224 -13.002 1.00 81.06 99 ALA A CA 1
ATOM 706 C C . ALA A 1 99 ? 9.590 -7.398 -13.302 1.00 81.06 99 ALA A C 1
ATOM 708 O O . ALA A 1 99 ? 8.377 -7.221 -13.266 1.00 81.06 99 ALA A O 1
ATOM 709 N N . PRO A 1 100 ? 10.118 -8.593 -13.623 1.00 76.56 100 PRO A N 1
ATOM 710 C CA . PRO A 1 100 ? 9.283 -9.720 -14.002 1.00 76.56 100 PRO A CA 1
ATOM 711 C C . PRO A 1 100 ? 8.398 -10.164 -12.834 1.00 76.56 100 PRO A C 1
ATOM 713 O O . PRO A 1 100 ? 8.831 -10.189 -11.678 1.00 76.56 100 PRO A O 1
ATOM 716 N N . THR A 1 101 ? 7.168 -10.558 -13.149 1.00 76.31 101 THR A N 1
ATOM 717 C CA . THR A 1 101 ? 6.293 -11.265 -12.215 1.00 76.31 101 THR A CA 1
ATOM 718 C C . THR A 1 101 ? 6.877 -12.642 -11.884 1.00 76.31 101 THR A C 1
ATOM 720 O O . THR A 1 101 ? 7.465 -13.302 -12.744 1.00 76.31 101 THR A O 1
ATOM 723 N N . ALA A 1 102 ? 6.788 -13.033 -10.609 1.00 59.44 102 ALA A N 1
ATOM 724 C CA . ALA A 1 102 ? 7.276 -14.315 -10.091 1.00 59.44 102 ALA A CA 1
ATOM 725 C C . ALA A 1 102 ? 6.231 -15.429 -10.226 1.00 59.44 102 ALA A C 1
ATOM 727 O O . ALA A 1 102 ? 5.023 -15.115 -10.105 1.00 59.44 102 ALA A O 1
#

Foldseek 3Di:
DCVVVVVVVVVVVVVCVVPDDPPPVVVPDDPWQDPVCVVVVVPPLQPDLPAPSSCVVPVVSVVVDPDDHDDDDGDDDADWDWDFDADPVGHTPTDGRPPHDD

pLDDT: mean 82.48, std 9.88, range [49.41, 92.69]

Secondary structure (DSSP, 8-state):
--HHHHHHHHHHHHHHHHHS-----TTT----S-HHHHHTTTTTTTT--SSGGGGGT-GGGGGG-SS---------------B--B-TTS-B--BS-SS---

Organism: NCBI:txid1354268

Sequence (102 aa):
MRQKNLFTKSALAAAVALLSSNVNAAGFQLNEFSAAGLGRAYSGEGAIADTPASASRNPALLSMYDRPAMSIGGVFIDPDVDISGRSPSGQSLNAKNIAPTA

InterPro domains:
  IPR005017 Outer membrane protein transport protein (OMPP1/FadL/TodX) [PF03349] (16-101)
  IPR005017 Outer membrane protein transport protein (OMPP1/FadL/TodX) [PTHR35093] (1-101)

Radius of gyration: 22.3 Å; chains: 1; bounding box: 50×39×65 Å